Protein AF-A0AAD7EE84-F1 (afdb_monomer_lite)

Radius of gyration: 13.43 Å; chains: 1; bounding box: 28×20×35 Å

InterPro domains:
  IPR001019 Guanine nucleotide binding protein, alpha subunit [PF00503] (1-82)
  IPR001019 Guanine nucleotide binding protein, alpha subunit [PS51882] (1-82)
  IPR001019 Guanine nucleotide binding protein, alpha subunit [PTHR10218] (1-82)
  IPR027417 P-loop containing nucleoside triphosphate hydrolase [G3DSA:3.40.50.300] (1-82)
  IPR027417 P-loop containing nucleoside triphosphate hydrolase [SSF52540] (1-80)

Foldseek 3Di:
DVLVVVLVVLLVVLPPPVNLPPADEDEPPPLVVVLVCCQVDPPCVVVVPQPDRSDSVSVVVVSVVSSQVSNPRPDRRPYHYD

Secondary structure (DSSP, 8-state):
-HHHHHHHHHHHHHTSGGGTTS--EE--TTHHHHHHHTTTS-GGGT-TT----S-HHHHHHHHHHHHHHH---SS----EE-

pLDDT: mean 73.93, std 7.33, range [55.81, 86.12]

Organism: NCBI:txid1033008

Sequence (82 aa):
NCMQEALTLFDSICNLRWFIKTSIILFLNKIDLFVEKLPRSQLANYFPDYNSRNNYDAACNYLLHQLGSLNQSVAPKQIYAH

Structure (mmCIF, N/CA/C/O backbone):
data_AF-A0AAD7EE84-F1
#
_entry.id   AF-A0AAD7EE84-F1
#
loop_
_atom_site.group_PDB
_atom_site.id
_atom_site.type_symbol
_atom_site.label_atom_id
_atom_site.label_alt_id
_atom_site.label_comp_id
_atom_site.label_asym_id
_atom_site.label_entity_id
_atom_site.label_seq_id
_atom_site.pdbx_PDB_ins_code
_atom_site.Cartn_x
_atom_site.Cartn_y
_atom_site.Cartn_z
_atom_site.occupancy
_atom_site.B_iso_or_equiv
_atom_site.auth_seq_id
_atom_site.auth_comp_id
_atom_site.auth_asym_id
_atom_site.auth_atom_id
_atom_site.pdbx_PDB_model_num
ATOM 1 N N . ASN A 1 1 ? 7.565 11.941 -5.101 1.00 66.06 1 ASN A N 1
ATOM 2 C CA . ASN A 1 1 ? 6.965 10.941 -6.018 1.00 66.06 1 ASN A CA 1
ATOM 3 C C . ASN A 1 1 ? 5.554 10.662 -5.509 1.00 66.06 1 ASN A C 1
ATOM 5 O O . ASN A 1 1 ? 5.432 10.408 -4.318 1.00 66.06 1 ASN A O 1
ATOM 9 N N . CYS A 1 2 ? 4.51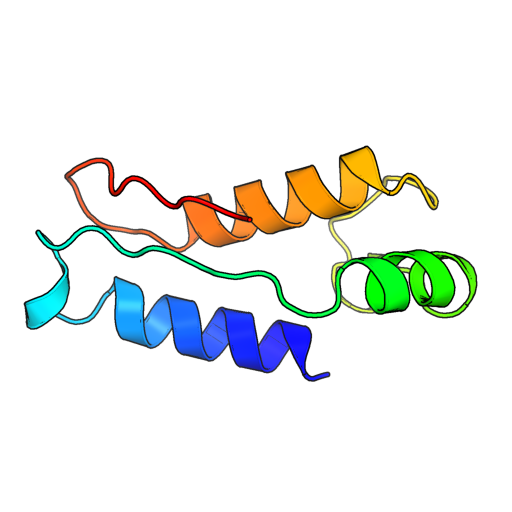1 10.730 -6.346 1.00 74.06 2 CYS A N 1
ATOM 10 C CA . CYS A 1 2 ? 3.107 10.680 -5.898 1.00 74.06 2 CYS A CA 1
ATOM 11 C C . CYS A 1 2 ? 2.756 9.419 -5.091 1.00 74.06 2 CYS A C 1
ATOM 13 O O . CYS A 1 2 ? 1.932 9.476 -4.188 1.00 74.06 2 CYS A O 1
ATOM 15 N N . MET A 1 3 ? 3.399 8.286 -5.389 1.00 77.06 3 MET A N 1
ATOM 16 C CA . MET A 1 3 ? 3.161 7.024 -4.680 1.00 77.06 3 MET A CA 1
ATOM 17 C C . MET A 1 3 ? 3.646 7.057 -3.223 1.00 77.06 3 MET A C 1
ATOM 19 O O . MET A 1 3 ? 2.937 6.588 -2.342 1.00 77.06 3 MET A O 1
ATOM 23 N N . GLN A 1 4 ? 4.816 7.645 -2.951 1.00 77.31 4 GLN A N 1
ATOM 24 C CA . GLN A 1 4 ? 5.300 7.820 -1.574 1.00 77.31 4 GLN A CA 1
ATOM 25 C C . GLN A 1 4 ? 4.380 8.757 -0.783 1.00 77.31 4 GLN A C 1
ATOM 27 O O . GLN A 1 4 ? 4.068 8.481 0.366 1.00 77.31 4 GLN A O 1
ATOM 32 N N . GLU A 1 5 ? 3.890 9.823 -1.417 1.00 81.06 5 GLU A N 1
ATOM 33 C CA . GLU A 1 5 ? 2.917 10.738 -0.809 1.00 81.06 5 GLU A CA 1
ATOM 34 C C . GLU A 1 5 ? 1.602 10.026 -0.462 1.00 81.06 5 GLU A C 1
ATOM 36 O O . GLU A 1 5 ? 1.079 10.194 0.638 1.00 81.06 5 GLU A O 1
ATOM 41 N N . ALA A 1 6 ? 1.107 9.171 -1.364 1.00 81.75 6 ALA A N 1
ATOM 42 C CA . ALA A 1 6 ? -0.082 8.359 -1.126 1.00 81.75 6 ALA A CA 1
ATOM 43 C C . ALA A 1 6 ? 0.110 7.364 0.032 1.00 81.75 6 ALA A C 1
ATOM 45 O O . ALA A 1 6 ? -0.804 7.198 0.836 1.00 81.75 6 ALA A O 1
ATOM 46 N N . LEU A 1 7 ? 1.291 6.742 0.155 1.00 81.56 7 LEU A N 1
ATOM 47 C CA . LEU A 1 7 ? 1.621 5.853 1.276 1.00 81.56 7 LEU A CA 1
ATOM 48 C C . LEU A 1 7 ? 1.665 6.609 2.610 1.00 81.56 7 LEU A C 1
ATOM 50 O O . LEU A 1 7 ? 1.063 6.158 3.579 1.00 81.56 7 LEU A O 1
ATOM 54 N N . THR A 1 8 ? 2.304 7.781 2.653 1.00 84.62 8 THR A N 1
ATOM 55 C CA . THR A 1 8 ? 2.349 8.630 3.857 1.00 84.62 8 THR A CA 1
ATOM 56 C C . THR A 1 8 ? 0.954 9.097 4.277 1.00 84.62 8 THR A C 1
ATOM 58 O O . THR A 1 8 ? 0.613 9.097 5.464 1.00 84.62 8 THR A O 1
ATOM 61 N N . LEU A 1 9 ? 0.118 9.475 3.306 1.00 84.50 9 LEU A N 1
ATOM 62 C CA . LEU A 1 9 ? -1.268 9.853 3.562 1.00 84.50 9 LEU A CA 1
ATOM 63 C C . LEU A 1 9 ? -2.072 8.658 4.093 1.00 84.50 9 LEU A C 1
ATOM 65 O O . LEU A 1 9 ? -2.825 8.801 5.056 1.00 84.50 9 LEU A O 1
ATOM 69 N N . PHE A 1 10 ? -1.894 7.480 3.491 1.00 83.56 10 PHE A N 1
ATOM 70 C CA . PHE A 1 10 ? -2.557 6.255 3.923 1.00 83.56 10 PHE A CA 1
ATOM 71 C C . PHE A 1 10 ? -2.167 5.871 5.353 1.00 83.56 10 PHE A C 1
ATOM 73 O O . PHE A 1 10 ? -3.058 5.586 6.146 1.00 83.56 10 PHE A O 1
ATOM 80 N N . ASP A 1 11 ? -0.880 5.919 5.704 1.00 85.06 11 ASP A N 1
ATOM 81 C CA . ASP A 1 11 ? -0.396 5.662 7.067 1.00 85.06 11 ASP A CA 1
ATOM 82 C C . ASP A 1 11 ? -1.065 6.594 8.086 1.00 85.06 11 ASP A C 1
ATOM 84 O O . ASP A 1 11 ? -1.628 6.144 9.087 1.00 85.06 11 ASP A O 1
ATOM 88 N N . SER A 1 12 ? -1.112 7.890 7.768 1.00 86.12 12 SER A N 1
ATOM 89 C CA . SER A 1 12 ? -1.762 8.885 8.620 1.00 86.12 12 SER A CA 1
ATOM 90 C C . SER A 1 12 ? -3.246 8.565 8.816 1.00 86.12 12 SER A C 1
ATOM 92 O O . SER A 1 12 ? -3.715 8.543 9.948 1.00 86.12 12 SER A O 1
ATOM 94 N N . ILE A 1 13 ? -3.987 8.266 7.742 1.00 83.56 13 ILE A N 1
ATOM 95 C CA . ILE A 1 13 ? -5.431 7.982 7.798 1.00 83.56 13 ILE A CA 1
ATOM 96 C C . ILE A 1 13 ? -5.720 6.648 8.495 1.00 83.56 13 ILE A C 1
ATOM 98 O O . ILE A 1 13 ? -6.635 6.559 9.315 1.00 83.56 13 ILE A O 1
ATOM 102 N N . CYS A 1 14 ? -4.953 5.605 8.185 1.00 79.62 14 CYS A N 1
ATOM 103 C CA . CYS A 1 14 ? -5.173 4.262 8.707 1.00 79.62 14 CYS A CA 1
ATOM 104 C C . CYS A 1 14 ? -4.929 4.199 10.221 1.00 79.62 14 CYS A C 1
ATOM 106 O O . CYS A 1 14 ? -5.621 3.459 10.923 1.00 79.62 14 CYS A O 1
ATOM 108 N N . ASN A 1 15 ? -4.014 5.021 10.736 1.00 82.38 15 ASN A N 1
ATOM 109 C CA . ASN A 1 15 ? -3.663 5.058 12.154 1.00 82.38 15 ASN A CA 1
ATOM 110 C C . ASN A 1 15 ? -4.410 6.146 12.952 1.00 82.38 15 ASN A C 1
ATOM 112 O O . ASN A 1 15 ? -4.236 6.260 14.168 1.00 82.38 15 ASN A O 1
ATOM 116 N N . LEU A 1 16 ? -5.306 6.913 12.320 1.00 84.06 16 LEU A N 1
ATOM 117 C CA . LEU A 1 16 ? -6.188 7.841 13.030 1.00 84.06 16 LEU A CA 1
ATOM 118 C C . LEU A 1 16 ? -7.119 7.092 13.992 1.00 84.06 16 LEU A C 1
ATOM 120 O O . LEU A 1 16 ? -7.772 6.111 13.634 1.00 84.06 16 LEU A O 1
ATOM 124 N N . ARG A 1 17 ? -7.271 7.634 15.207 1.00 80.25 17 ARG A N 1
ATOM 125 C CA . ARG A 1 17 ? -8.060 7.026 16.294 1.00 80.25 17 ARG A CA 1
ATOM 126 C C . ARG A 1 17 ? -9.513 6.726 15.909 1.00 80.25 17 ARG A C 1
ATOM 128 O O . ARG A 1 17 ? -10.074 5.732 16.365 1.00 80.25 17 ARG A O 1
ATOM 135 N N . TRP A 1 18 ? -10.098 7.555 15.044 1.00 79.88 18 TRP A N 1
ATOM 136 C CA . TRP A 1 18 ? -11.457 7.379 14.521 1.00 79.88 18 TRP A CA 1
ATOM 137 C C . TRP A 1 18 ? -11.590 6.225 13.517 1.00 79.88 18 TRP A C 1
ATOM 139 O O . TRP A 1 18 ? -12.684 5.700 13.344 1.00 79.88 18 TRP A O 1
ATOM 149 N N . PHE A 1 19 ? -10.490 5.800 12.890 1.00 75.38 19 PHE A N 1
ATOM 150 C CA . PHE A 1 19 ? -10.470 4.777 11.843 1.00 75.38 19 PHE A CA 1
ATOM 151 C C . PHE A 1 19 ? -9.867 3.440 12.301 1.00 75.38 19 PHE A C 1
ATOM 153 O O . PHE A 1 19 ? -9.755 2.521 11.494 1.00 75.38 19 PHE A O 1
ATOM 160 N N . ILE A 1 20 ? -9.526 3.271 13.587 1.00 71.69 20 ILE A N 1
ATOM 161 C CA . ILE A 1 20 ? -8.922 2.034 14.134 1.00 71.69 20 ILE A CA 1
ATOM 162 C C . ILE A 1 20 ? -9.805 0.794 13.906 1.00 71.69 20 ILE A C 1
ATOM 164 O O . ILE A 1 20 ? -9.289 -0.287 13.639 1.00 71.69 20 ILE A O 1
ATOM 168 N N . LYS A 1 21 ? -11.134 0.935 13.997 1.00 72.50 21 LYS A N 1
ATOM 169 C CA . LYS A 1 21 ? -12.100 -0.169 13.821 1.00 72.50 21 LYS A CA 1
ATOM 170 C C . LYS A 1 21 ? -12.834 -0.134 12.476 1.00 72.50 21 LYS A C 1
ATOM 172 O O . LYS A 1 21 ? -13.761 -0.912 12.274 1.00 72.50 21 LYS A O 1
ATOM 177 N N . THR A 1 22 ? -12.445 0.770 11.582 1.00 76.12 22 THR A N 1
ATOM 178 C CA . THR A 1 22 ? -13.129 0.998 10.306 1.00 76.12 22 THR A CA 1
ATOM 179 C C . THR A 1 22 ? -12.354 0.329 9.181 1.00 76.12 22 THR A C 1
ATOM 181 O O . THR A 1 22 ? -11.140 0.503 9.071 1.00 76.12 22 THR A O 1
ATOM 184 N N . SER A 1 23 ? -13.054 -0.429 8.340 1.00 72.50 23 SER A N 1
ATOM 185 C CA . SER A 1 23 ? -12.484 -1.018 7.127 1.00 72.50 23 SER A CA 1
ATOM 186 C C . SER A 1 23 ? -12.202 0.073 6.093 1.00 72.50 23 SER A C 1
ATOM 188 O O . SER A 1 23 ? -13.007 0.988 5.921 1.00 72.50 23 SER A O 1
ATOM 190 N N . ILE A 1 24 ? -11.069 -0.024 5.398 1.00 75.62 24 ILE A N 1
ATOM 191 C CA . ILE A 1 24 ? -10.635 0.957 4.399 1.00 75.62 24 ILE A CA 1
ATOM 192 C C . ILE A 1 24 ? -10.526 0.242 3.058 1.00 75.62 24 ILE A C 1
ATOM 194 O O . ILE A 1 24 ? -9.757 -0.704 2.917 1.00 75.62 24 ILE A O 1
ATOM 198 N N . ILE A 1 25 ? -11.290 0.708 2.074 1.00 73.31 25 ILE A N 1
ATOM 199 C CA . ILE A 1 25 ? -11.199 0.236 0.692 1.00 73.31 25 ILE A CA 1
ATOM 200 C C . ILE A 1 25 ? -10.268 1.192 -0.052 1.00 73.31 25 ILE A C 1
ATOM 202 O O . ILE A 1 25 ? -10.500 2.402 -0.043 1.00 73.31 25 ILE A O 1
ATOM 206 N N . LEU A 1 26 ? -9.217 0.660 -0.676 1.00 72.50 26 LEU A N 1
ATOM 207 C CA . LEU A 1 26 ? -8.261 1.437 -1.453 1.00 72.50 26 LEU A CA 1
ATOM 208 C C . LEU A 1 26 ? -8.459 1.148 -2.942 1.00 72.50 26 LEU A C 1
ATOM 210 O O . LEU A 1 26 ? -8.287 0.027 -3.400 1.00 72.50 26 LEU A O 1
ATOM 214 N N . PHE A 1 27 ? -8.758 2.177 -3.723 1.00 72.94 27 PHE A N 1
ATOM 215 C CA . PHE A 1 27 ? -8.786 2.047 -5.178 1.00 72.94 27 PHE A CA 1
ATOM 216 C C . PHE A 1 27 ? -7.434 2.457 -5.751 1.00 72.94 27 PHE A C 1
ATOM 218 O O . PHE A 1 27 ? -7.028 3.617 -5.622 1.00 72.94 27 PHE A O 1
ATOM 225 N N . LEU A 1 28 ? -6.737 1.519 -6.393 1.00 70.44 28 LEU A N 1
ATOM 226 C CA . LEU A 1 28 ? -5.487 1.805 -7.088 1.00 70.44 28 LEU A CA 1
ATOM 227 C C . LEU A 1 28 ? -5.827 2.271 -8.501 1.00 70.44 28 LEU A C 1
ATOM 229 O O . LEU A 1 28 ? -5.749 1.533 -9.474 1.00 70.44 28 LEU A O 1
ATOM 233 N N . ASN A 1 29 ? -6.227 3.535 -8.624 1.00 69.81 29 ASN A N 1
ATOM 234 C CA . ASN A 1 29 ? -6.581 4.090 -9.925 1.00 69.81 29 ASN A CA 1
ATOM 235 C C . ASN A 1 29 ? -5.347 4.185 -10.850 1.00 69.81 29 ASN A C 1
ATOM 237 O O . ASN A 1 29 ? -4.250 4.516 -10.397 1.00 69.81 29 ASN A O 1
ATOM 241 N N . LYS A 1 30 ? -5.544 3.979 -12.161 1.00 71.50 30 LYS A N 1
ATOM 242 C CA . LYS A 1 30 ? -4.508 4.074 -13.212 1.00 71.50 30 LYS A CA 1
ATOM 243 C C . LYS A 1 30 ? -3.368 3.050 -13.092 1.00 71.50 30 LYS A C 1
ATOM 245 O O . LYS A 1 30 ? -2.224 3.342 -13.451 1.00 71.50 30 LYS A O 1
ATOM 250 N N . ILE A 1 31 ? -3.701 1.843 -12.647 1.00 70.00 31 ILE A N 1
ATOM 251 C CA . ILE A 1 31 ? -2.845 0.649 -12.666 1.00 70.00 31 ILE A CA 1
ATOM 252 C C . ILE A 1 31 ? -2.168 0.465 -14.038 1.00 70.00 31 ILE A C 1
ATOM 254 O O . ILE A 1 31 ? -0.971 0.199 -14.085 1.00 70.00 31 ILE A O 1
ATOM 258 N N . ASP A 1 32 ? -2.879 0.689 -15.145 1.00 68.31 32 ASP A N 1
ATOM 259 C CA . ASP A 1 32 ? -2.339 0.530 -16.504 1.00 68.31 32 ASP A CA 1
ATOM 260 C C . ASP A 1 32 ? -1.141 1.455 -16.763 1.00 68.31 32 ASP A C 1
ATOM 262 O O . ASP A 1 32 ? -0.085 1.031 -17.233 1.00 68.31 32 ASP A O 1
ATOM 266 N N . LEU A 1 33 ? -1.258 2.719 -16.346 1.00 75.69 33 LEU A N 1
ATOM 267 C CA . LEU A 1 33 ? -0.180 3.701 -16.465 1.00 75.69 33 LEU A CA 1
ATOM 268 C C . LEU A 1 33 ? 0.997 3.375 -15.541 1.00 75.69 33 LEU A C 1
ATOM 270 O O . LEU A 1 33 ? 2.131 3.752 -15.841 1.00 75.69 33 LEU A O 1
ATOM 274 N N . PHE A 1 34 ? 0.747 2.705 -14.414 1.00 75.12 34 PHE A N 1
ATOM 275 C CA . PHE A 1 34 ? 1.811 2.182 -13.564 1.00 75.12 34 PHE A CA 1
ATOM 276 C C . PHE A 1 34 ? 2.563 1.048 -14.272 1.00 75.12 34 PHE A C 1
ATOM 278 O O . PHE A 1 34 ? 3.793 1.077 -14.289 1.00 75.12 34 PHE A O 1
ATOM 285 N N . VAL A 1 35 ? 1.854 0.126 -14.934 1.00 71.56 35 VAL A N 1
ATOM 286 C CA . VAL A 1 35 ? 2.454 -0.974 -15.711 1.00 71.56 35 VAL A CA 1
ATOM 287 C C . VAL A 1 35 ? 3.325 -0.438 -16.845 1.00 71.56 35 VAL A C 1
ATOM 289 O O . VAL A 1 35 ? 4.480 -0.840 -16.977 1.00 71.56 35 VAL A O 1
ATOM 292 N N . GLU A 1 36 ? 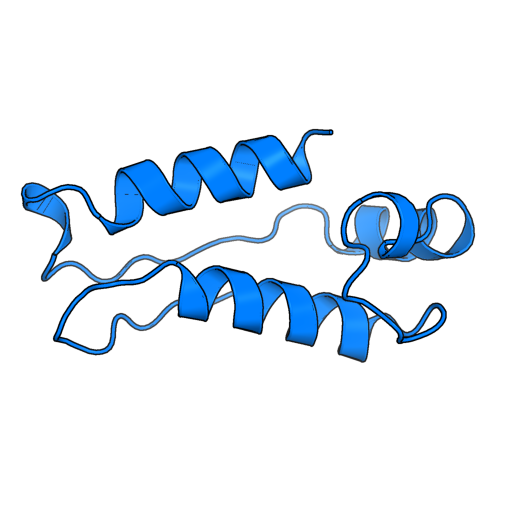2.815 0.516 -17.626 1.00 77.12 36 GLU A N 1
ATOM 293 C CA . GLU A 1 36 ? 3.561 1.116 -18.739 1.00 77.12 36 GLU A CA 1
ATOM 294 C C . GLU A 1 36 ? 4.801 1.894 -18.277 1.00 77.12 36 GLU A C 1
ATOM 296 O O . GLU A 1 36 ? 5.812 1.960 -18.985 1.00 77.12 36 GLU A O 1
ATOM 301 N N . LYS A 1 37 ? 4.746 2.493 -17.080 1.00 76.00 37 LYS A N 1
ATOM 302 C CA . LYS A 1 37 ? 5.866 3.253 -16.511 1.00 76.00 37 LYS A CA 1
ATOM 303 C C . LYS A 1 37 ? 6.873 2.386 -15.770 1.00 76.00 37 LYS A C 1
ATOM 305 O O . LYS A 1 37 ? 8.031 2.787 -15.716 1.00 76.00 37 LYS A O 1
ATOM 310 N N . LEU A 1 38 ? 6.489 1.214 -15.264 1.00 74.69 38 LEU A N 1
ATOM 311 C CA . LEU A 1 38 ? 7.360 0.296 -14.523 1.00 74.69 38 LEU A CA 1
ATOM 312 C C . LEU A 1 38 ? 8.707 -0.001 -15.225 1.00 74.69 38 LEU A C 1
ATOM 314 O O . LEU A 1 38 ? 9.739 0.086 -14.557 1.00 74.69 38 LEU A O 1
ATOM 318 N N . PRO A 1 39 ? 8.770 -0.273 -16.550 1.00 72.06 39 PRO A N 1
ATOM 319 C CA . PRO A 1 39 ? 10.046 -0.506 -17.231 1.00 72.06 39 PRO A CA 1
ATOM 320 C C . PRO A 1 39 ? 10.898 0.761 -17.413 1.00 72.06 39 PRO A C 1
ATOM 322 O O . PRO A 1 39 ? 12.116 0.654 -17.538 1.00 72.06 39 PRO A O 1
ATOM 325 N N . ARG A 1 40 ? 10.286 1.955 -17.433 1.00 72.88 40 ARG A N 1
ATOM 326 C CA . ARG A 1 40 ? 10.982 3.250 -17.600 1.00 72.88 40 ARG A CA 1
ATOM 327 C C . ARG A 1 40 ? 11.383 3.884 -16.267 1.00 72.88 40 ARG A C 1
ATOM 329 O O . ARG A 1 40 ? 12.350 4.633 -16.195 1.00 72.88 40 ARG A O 1
ATOM 336 N N . SER A 1 41 ? 10.624 3.610 -15.217 1.00 71.81 41 SER A N 1
ATOM 337 C CA . SER A 1 41 ? 10.791 4.136 -13.869 1.00 71.81 41 SER A CA 1
ATOM 338 C C . SER A 1 41 ? 10.699 2.966 -12.904 1.00 71.81 41 SER A C 1
ATOM 340 O O . SER A 1 41 ? 9.629 2.642 -12.392 1.00 71.81 41 SER A O 1
ATOM 342 N N . GLN A 1 42 ? 11.843 2.312 -12.698 1.00 70.44 42 GLN A N 1
ATOM 343 C CA . GLN A 1 42 ? 11.938 1.131 -11.851 1.00 70.44 42 GLN A CA 1
ATOM 344 C C . GLN A 1 42 ? 11.482 1.458 -10.431 1.00 70.44 42 GLN A C 1
ATOM 346 O O . GLN A 1 42 ? 11.930 2.439 -9.832 1.00 70.44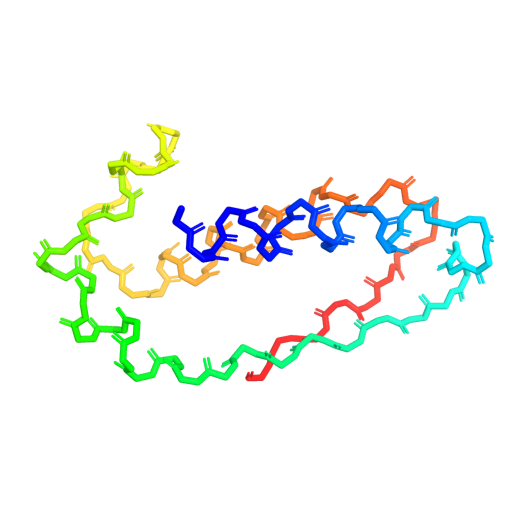 42 GLN A O 1
ATOM 351 N N . LEU A 1 43 ? 10.628 0.598 -9.877 1.00 73.44 43 LEU A N 1
ATOM 352 C CA . LEU A 1 43 ? 10.143 0.717 -8.502 1.00 73.44 43 LEU A CA 1
ATOM 353 C C . LEU A 1 43 ? 11.309 0.730 -7.492 1.00 73.44 43 LEU A C 1
ATOM 355 O O . LEU A 1 43 ? 11.256 1.464 -6.509 1.00 73.44 43 LEU A O 1
ATOM 359 N N . ALA A 1 44 ? 12.404 0.029 -7.809 1.00 73.25 44 ALA A N 1
ATOM 360 C CA . ALA A 1 44 ? 13.647 -0.001 -7.035 1.00 73.25 44 ALA A CA 1
ATOM 361 C C . ALA A 1 44 ? 14.270 1.390 -6.785 1.00 73.25 44 ALA A C 1
ATOM 363 O O . ALA A 1 44 ? 14.901 1.602 -5.755 1.00 73.25 44 ALA A O 1
ATOM 364 N N . ASN A 1 45 ? 14.051 2.367 -7.677 1.00 75.19 45 ASN A N 1
ATOM 365 C CA . ASN A 1 45 ? 14.558 3.734 -7.491 1.00 75.19 45 ASN A CA 1
ATOM 366 C C . ASN A 1 45 ? 13.866 4.478 -6.337 1.00 75.19 45 ASN A C 1
ATOM 368 O O . ASN A 1 45 ? 14.387 5.475 -5.844 1.00 75.19 45 ASN A O 1
ATOM 372 N N . TYR A 1 46 ? 12.675 4.028 -5.940 1.00 74.75 46 TYR A N 1
ATOM 373 C CA . TYR A 1 46 ? 11.865 4.647 -4.887 1.00 74.75 46 TYR A CA 1
ATOM 374 C C . TYR A 1 46 ? 11.707 3.749 -3.659 1.00 74.75 46 TYR A C 1
ATOM 376 O O . TYR A 1 46 ? 11.425 4.252 -2.572 1.00 74.75 46 TYR A O 1
ATOM 384 N N . PHE A 1 47 ? 11.891 2.443 -3.844 1.00 75.88 47 PHE A N 1
ATOM 385 C CA . PHE A 1 47 ? 11.776 1.405 -2.832 1.00 75.88 47 PHE A CA 1
ATOM 386 C C . PHE A 1 47 ? 13.033 0.529 -2.898 1.00 75.88 47 PHE A C 1
ATOM 388 O O . PHE A 1 47 ? 13.046 -0.453 -3.640 1.00 75.88 47 PHE A O 1
ATOM 395 N N . PRO A 1 48 ? 14.106 0.882 -2.171 1.00 74.94 48 PRO A N 1
ATOM 396 C CA . PRO A 1 48 ? 15.385 0.173 -2.258 1.00 74.94 48 PRO A CA 1
ATOM 397 C C . PRO A 1 48 ? 15.291 -1.299 -1.819 1.00 74.94 48 PRO A C 1
ATOM 399 O O . PRO A 1 48 ? 16.078 -2.120 -2.279 1.00 74.94 48 PRO A O 1
ATOM 402 N N . ASP A 1 49 ? 14.295 -1.653 -1.000 1.00 76.69 49 ASP A N 1
ATOM 403 C CA . ASP A 1 49 ? 14.019 -3.036 -0.581 1.00 76.69 49 ASP A CA 1
ATOM 404 C C . ASP A 1 49 ? 13.314 -3.879 -1.662 1.00 76.69 49 ASP A C 1
ATOM 406 O O . ASP A 1 49 ? 13.146 -5.093 -1.515 1.00 76.69 49 ASP A O 1
ATOM 410 N N . TYR A 1 50 ? 12.880 -3.261 -2.766 1.00 76.44 50 TYR A N 1
ATOM 411 C CA . TYR A 1 50 ? 12.230 -3.955 -3.871 1.00 76.44 50 TYR A CA 1
ATOM 412 C C . TYR A 1 50 ? 13.266 -4.500 -4.866 1.00 76.44 50 TYR A C 1
ATOM 414 O O . TYR A 1 50 ? 13.720 -3.808 -5.775 1.00 76.44 50 TYR A O 1
ATOM 422 N N . ASN A 1 51 ? 13.606 -5.783 -4.716 1.00 70.62 51 ASN A N 1
ATOM 423 C CA . ASN A 1 51 ? 14.590 -6.479 -5.559 1.00 70.62 51 ASN A CA 1
ATOM 424 C C . ASN A 1 51 ? 14.008 -7.147 -6.821 1.00 70.62 51 ASN A C 1
ATOM 426 O O . ASN A 1 51 ? 14.752 -7.704 -7.631 1.00 70.62 51 ASN A O 1
ATOM 430 N N . SER A 1 52 ? 12.686 -7.131 -7.012 1.00 66.12 52 SER A N 1
ATOM 431 C CA . SER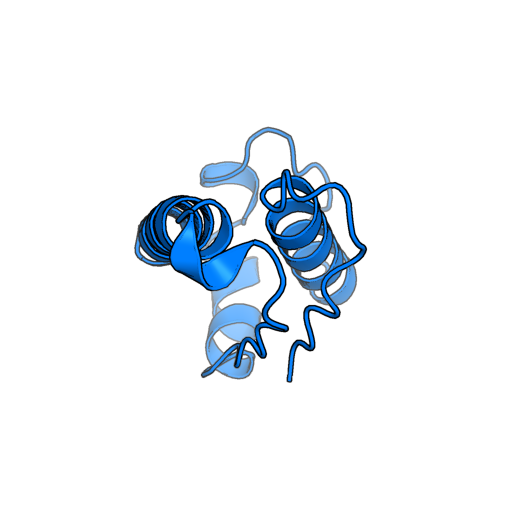 A 1 52 ? 12.067 -7.761 -8.183 1.00 66.12 52 SER A CA 1
ATOM 432 C C . SER A 1 52 ? 12.260 -6.891 -9.431 1.00 66.12 52 SER A C 1
ATOM 434 O O . SER A 1 52 ? 11.805 -5.753 -9.500 1.00 66.12 52 SER A O 1
ATOM 436 N N . ARG A 1 53 ? 12.920 -7.416 -10.467 1.00 61.19 53 ARG A N 1
ATOM 437 C CA . ARG A 1 53 ? 13.048 -6.711 -11.752 1.00 61.19 53 ARG A CA 1
ATOM 438 C C . ARG A 1 53 ? 11.738 -6.775 -12.535 1.00 61.19 53 ARG A C 1
ATOM 440 O O . ARG A 1 53 ? 11.357 -7.846 -12.990 1.00 61.19 53 ARG A O 1
ATOM 447 N N . ASN A 1 54 ? 11.120 -5.612 -12.756 1.00 62.53 54 ASN A N 1
ATOM 448 C CA . ASN A 1 54 ? 10.104 -5.329 -13.784 1.00 62.53 54 ASN A CA 1
ATOM 449 C C . ASN A 1 54 ? 8.883 -6.265 -13.852 1.00 62.53 54 ASN A C 1
ATOM 451 O O . ASN A 1 54 ? 8.165 -6.244 -14.850 1.00 62.53 54 ASN A O 1
ATOM 455 N N . ASN 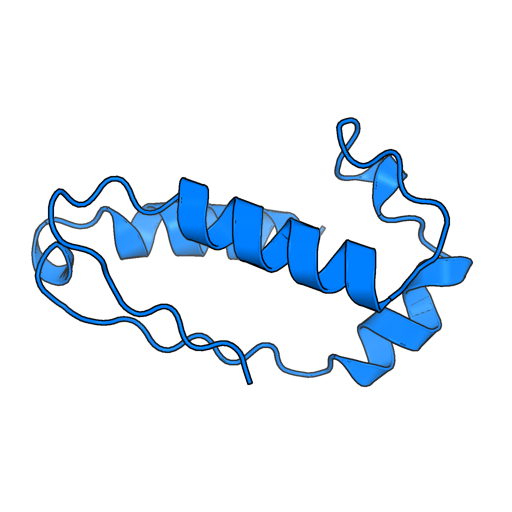A 1 55 ? 8.616 -7.063 -12.819 1.00 74.00 55 ASN A N 1
ATOM 456 C CA . ASN A 1 55 ? 7.427 -7.896 -12.790 1.00 74.00 55 ASN A CA 1
ATOM 457 C C . ASN A 1 55 ? 6.270 -7.112 -12.165 1.00 74.00 55 ASN A C 1
ATOM 459 O O . ASN A 1 55 ? 6.328 -6.736 -10.992 1.00 74.00 55 ASN A O 1
ATOM 463 N N . TYR A 1 56 ? 5.237 -6.867 -12.968 1.00 74.88 56 TYR A N 1
ATOM 464 C CA . TYR A 1 56 ? 4.023 -6.169 -12.557 1.00 74.88 56 TYR A CA 1
ATOM 465 C C . TYR A 1 56 ? 3.384 -6.819 -11.324 1.00 74.88 56 TYR A C 1
ATOM 467 O O . TYR A 1 56 ? 3.112 -6.131 -10.344 1.00 74.88 56 TYR A O 1
ATOM 475 N N . ASP A 1 57 ? 3.232 -8.144 -11.340 1.00 77.19 57 ASP A N 1
ATOM 476 C CA . 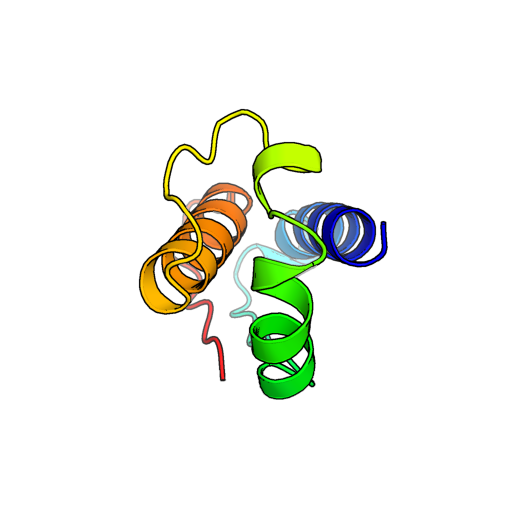ASP A 1 57 ? 2.578 -8.882 -10.258 1.00 77.19 57 ASP A CA 1
ATOM 477 C C . ASP A 1 57 ? 3.343 -8.724 -8.935 1.00 77.19 57 ASP A C 1
ATOM 479 O O . ASP A 1 57 ? 2.784 -8.361 -7.902 1.00 77.19 57 ASP A O 1
ATOM 483 N N . ALA A 1 58 ? 4.672 -8.842 -8.998 1.00 80.50 58 ALA A N 1
ATOM 484 C CA . ALA A 1 58 ? 5.534 -8.633 -7.843 1.00 80.50 58 ALA A CA 1
ATOM 485 C C . ALA A 1 58 ? 5.518 -7.176 -7.350 1.00 80.50 58 ALA A C 1
ATOM 487 O O . ALA A 1 58 ? 5.604 -6.939 -6.149 1.00 80.50 58 ALA A O 1
ATOM 488 N N . ALA A 1 59 ? 5.435 -6.194 -8.256 1.00 78.88 59 ALA A N 1
ATOM 489 C CA . ALA A 1 59 ? 5.336 -4.776 -7.904 1.00 78.88 59 ALA A CA 1
ATOM 490 C C . ALA A 1 59 ? 4.015 -4.471 -7.185 1.00 78.88 59 ALA A C 1
ATOM 492 O O . ALA A 1 59 ? 4.020 -3.833 -6.133 1.00 78.88 59 ALA A O 1
ATOM 493 N N . CYS A 1 60 ? 2.897 -4.972 -7.713 1.00 76.94 60 CYS A N 1
ATOM 494 C CA . CYS A 1 60 ? 1.592 -4.858 -7.073 1.00 76.94 60 CYS A CA 1
ATOM 495 C C . CYS A 1 60 ? 1.570 -5.560 -5.716 1.00 76.94 60 CYS A C 1
ATOM 497 O O . CYS A 1 60 ? 1.191 -4.938 -4.728 1.00 76.94 60 CYS A O 1
ATOM 499 N N . ASN A 1 61 ? 2.051 -6.801 -5.629 1.00 79.44 61 ASN A N 1
ATOM 500 C CA . ASN A 1 61 ? 2.096 -7.536 -4.368 1.00 79.44 61 ASN A CA 1
ATOM 501 C C . ASN A 1 61 ? 2.985 -6.836 -3.322 1.00 79.44 61 ASN A C 1
ATOM 503 O O . ASN A 1 61 ? 2.605 -6.724 -2.160 1.00 79.44 61 ASN A O 1
ATOM 507 N N . TYR A 1 62 ? 4.126 -6.272 -3.734 1.00 82.94 62 TYR A N 1
ATOM 508 C CA . TYR A 1 62 ? 4.974 -5.470 -2.848 1.00 82.94 62 TYR A CA 1
ATOM 509 C C . TYR A 1 62 ? 4.246 -4.233 -2.305 1.00 82.94 62 TYR A C 1
ATOM 511 O O . TYR A 1 62 ? 4.306 -3.959 -1.107 1.00 82.94 62 TYR A O 1
ATOM 519 N N . LEU A 1 63 ? 3.528 -3.501 -3.161 1.00 78.94 63 LEU A N 1
ATOM 520 C CA . LEU A 1 63 ? 2.763 -2.324 -2.744 1.00 78.94 63 LEU A CA 1
ATOM 521 C C . LEU A 1 63 ? 1.613 -2.693 -1.806 1.00 78.94 63 LEU A C 1
ATOM 523 O O . LEU A 1 63 ? 1.416 -2.018 -0.797 1.00 78.94 63 LEU A O 1
ATOM 527 N N . LEU A 1 64 ? 0.897 -3.780 -2.094 1.00 78.38 64 LEU A N 1
ATOM 528 C CA . LEU A 1 64 ? -0.147 -4.306 -1.213 1.00 78.38 64 LEU A CA 1
ATOM 529 C C . LEU A 1 64 ? 0.418 -4.720 0.142 1.00 78.38 64 LEU A C 1
ATOM 531 O O . LEU A 1 64 ? -0.160 -4.385 1.173 1.00 78.38 64 LEU A O 1
ATOM 535 N N . HIS A 1 65 ? 1.569 -5.389 0.152 1.00 81.75 65 HIS A N 1
ATOM 536 C CA . HIS A 1 65 ? 2.250 -5.774 1.381 1.00 81.75 65 HIS A CA 1
ATOM 537 C C . HIS A 1 65 ? 2.692 -4.551 2.196 1.00 81.75 65 HIS A C 1
ATOM 539 O O . HIS A 1 65 ? 2.492 -4.518 3.408 1.00 81.75 65 HIS A O 1
ATOM 545 N N . GLN A 1 66 ? 3.248 -3.520 1.550 1.00 81.12 66 GLN A N 1
ATOM 546 C CA . GLN A 1 66 ? 3.597 -2.259 2.213 1.00 81.12 66 GLN A CA 1
ATOM 547 C C . GLN A 1 66 ? 2.366 -1.574 2.816 1.00 81.12 66 GLN A C 1
ATOM 549 O O . GLN A 1 66 ? 2.367 -1.239 3.995 1.00 81.12 66 GLN A O 1
ATOM 554 N N . LEU A 1 67 ? 1.279 -1.441 2.054 1.00 78.12 67 LEU A N 1
ATOM 555 C CA . LEU A 1 67 ? 0.016 -0.877 2.543 1.00 78.12 67 LEU A CA 1
ATOM 556 C C . LEU A 1 67 ? -0.562 -1.677 3.720 1.00 78.12 67 LEU A C 1
ATOM 558 O O . LEU A 1 67 ? -1.010 -1.092 4.704 1.00 78.12 67 LEU A O 1
ATOM 562 N N . GLY A 1 68 ? -0.510 -3.009 3.649 1.00 77.62 68 GLY A N 1
ATOM 563 C CA . GLY A 1 68 ? -0.895 -3.893 4.748 1.00 77.62 68 GLY A CA 1
ATOM 564 C C . GLY A 1 68 ? -0.036 -3.695 5.996 1.00 77.62 68 GLY A C 1
ATOM 565 O O . GLY A 1 68 ? -0.571 -3.631 7.099 1.00 77.62 68 GLY A O 1
ATOM 566 N N . SER A 1 69 ? 1.276 -3.525 5.821 1.00 80.62 69 SER A N 1
ATOM 567 C CA . SER A 1 69 ? 2.230 -3.279 6.908 1.00 80.62 69 SER A CA 1
ATOM 568 C C . SER A 1 69 ? 2.039 -1.925 7.599 1.00 80.62 69 SER A C 1
ATOM 570 O O . SER A 1 69 ? 2.400 -1.798 8.766 1.00 80.62 69 SER A O 1
ATOM 572 N N . LEU A 1 70 ? 1.506 -0.912 6.909 1.00 78.50 70 LEU A N 1
ATOM 573 C CA . LEU A 1 70 ? 1.233 0.408 7.496 1.00 78.50 70 LEU A CA 1
ATOM 574 C C . LEU A 1 70 ? 0.008 0.399 8.423 1.00 78.50 70 LEU A C 1
ATOM 576 O O . LEU A 1 70 ? -0.169 1.300 9.244 1.00 78.50 70 LEU A O 1
ATOM 580 N N . ASN A 1 71 ? -0.848 -0.621 8.322 1.00 74.25 71 ASN A N 1
ATOM 581 C CA . ASN A 1 71 ? -1.968 -0.785 9.234 1.00 74.25 71 ASN A CA 1
ATOM 582 C C . ASN A 1 71 ? -1.493 -1.344 10.585 1.00 74.25 71 ASN A C 1
ATOM 584 O O . ASN A 1 71 ? -1.368 -2.553 10.759 1.00 74.25 71 ASN A O 1
ATOM 588 N N . GLN A 1 72 ? -1.316 -0.468 11.573 1.00 71.06 72 GLN A N 1
ATOM 589 C CA . GLN A 1 72 ? -0.915 -0.850 12.935 1.00 71.06 72 GLN A CA 1
ATOM 590 C C . GLN A 1 72 ? -2.109 -1.250 13.822 1.00 71.06 72 GLN A C 1
ATOM 592 O O . GLN A 1 72 ? -1.978 -1.410 15.037 1.00 71.06 72 GLN A O 1
ATOM 597 N N . SER A 1 73 ? -3.311 -1.371 13.249 1.00 63.03 73 SER A N 1
ATOM 598 C CA . SER A 1 73 ? -4.507 -1.690 14.028 1.00 63.03 73 SER A CA 1
ATOM 599 C C . SER A 1 73 ? -4.527 -3.158 14.454 1.00 63.03 73 SER A C 1
ATOM 601 O O . SER A 1 73 ? -4.275 -4.061 13.666 1.00 63.03 73 SER A O 1
ATOM 603 N N . VAL A 1 74 ? -4.911 -3.388 15.712 1.00 55.97 74 VAL A N 1
ATOM 604 C CA . VAL A 1 74 ? -4.994 -4.715 16.357 1.00 55.97 74 VAL A CA 1
ATOM 605 C C . VAL A 1 74 ? -6.041 -5.632 15.699 1.00 55.97 74 VAL A C 1
ATOM 607 O O . VAL A 1 74 ? -5.999 -6.847 15.862 1.00 55.97 74 VAL A O 1
ATOM 610 N N . ALA A 1 75 ? -6.986 -5.059 14.948 1.00 56.94 75 ALA A N 1
ATOM 611 C CA . ALA A 1 75 ? -7.966 -5.797 14.162 1.00 56.94 75 ALA A CA 1
ATOM 612 C C . ALA A 1 75 ? -7.555 -5.813 12.678 1.00 56.94 75 ALA A C 1
ATOM 614 O O . ALA A 1 75 ? -7.180 -4.759 12.150 1.00 56.94 75 ALA A O 1
ATOM 615 N N . PRO A 1 76 ? -7.661 -6.962 11.982 1.00 55.81 76 PRO A N 1
ATOM 616 C CA . PRO A 1 76 ? -7.365 -7.034 10.559 1.00 55.81 76 PRO A CA 1
ATOM 617 C C . PRO A 1 76 ? -8.351 -6.146 9.796 1.00 55.81 76 PRO A C 1
ATOM 619 O O . PRO A 1 76 ? -9.537 -6.458 9.687 1.00 55.81 76 PRO A O 1
ATOM 622 N N . LYS A 1 77 ? -7.866 -5.017 9.274 1.00 64.62 77 LYS A N 1
ATOM 623 C CA . LYS A 1 77 ? -8.629 -4.214 8.321 1.00 64.62 77 LYS A CA 1
ATOM 624 C C . LYS A 1 77 ? -8.504 -4.881 6.968 1.00 64.62 77 LYS A C 1
ATOM 626 O O . LYS A 1 77 ? -7.397 -5.148 6.505 1.00 64.62 77 LYS A O 1
ATOM 631 N N . GLN A 1 78 ? -9.637 -5.148 6.337 1.00 59.31 78 GLN A N 1
ATOM 632 C CA . GLN A 1 78 ? -9.639 -5.638 4.970 1.00 59.31 78 GLN A CA 1
ATOM 633 C C . GLN A 1 78 ? -9.308 -4.468 4.046 1.00 59.31 78 GLN A C 1
ATOM 635 O O . GLN A 1 78 ? -10.155 -3.613 3.796 1.00 59.31 78 GLN A O 1
ATOM 640 N N . ILE A 1 79 ? -8.053 -4.418 3.598 1.00 61.16 79 ILE A N 1
ATOM 641 C CA . ILE A 1 79 ? -7.601 -3.498 2.558 1.00 61.16 79 ILE A CA 1
ATOM 642 C C . ILE A 1 79 ? -7.872 -4.191 1.228 1.00 61.16 79 ILE A C 1
ATOM 644 O O . ILE A 1 79 ? -7.137 -5.086 0.814 1.00 61.16 79 ILE A O 1
ATOM 648 N N . TYR A 1 80 ? -8.969 -3.805 0.589 1.00 59.31 80 TYR A N 1
ATOM 649 C CA . TYR A 1 80 ? -9.270 -4.221 -0.774 1.00 59.31 80 TYR A CA 1
ATOM 650 C C . TYR A 1 80 ? -8.542 -3.292 -1.730 1.00 59.31 80 TYR A C 1
ATOM 652 O O . TYR A 1 80 ? -8.688 -2.079 -1.599 1.00 59.31 80 TYR A O 1
ATOM 660 N N . ALA A 1 81 ? -7.790 -3.865 -2.664 1.00 59.31 81 ALA A N 1
ATOM 661 C CA . ALA A 1 81 ? -7.244 -3.154 -3.807 1.00 59.31 81 ALA A CA 1
ATOM 662 C C . ALA A 1 81 ? -7.975 -3.603 -5.070 1.00 59.31 81 ALA A C 1
ATOM 664 O O . ALA A 1 81 ? -8.045 -4.804 -5.346 1.00 59.31 81 ALA A O 1
ATOM 665 N N . HIS A 1 82 ? -8.531 -2.637 -5.796 1.00 58.47 82 HIS A N 1
ATOM 666 C CA . HIS A 1 82 ? -9.119 -2.827 -7.119 1.00 58.47 82 HIS A CA 1
ATOM 667 C C . HIS A 1 82 ? -8.362 -1.984 -8.138 1.00 58.47 82 HIS A C 1
ATOM 669 O O . HIS A 1 82 ? -7.972 -0.847 -7.762 1.00 58.47 82 HIS A O 1
#